Protein AF-A0A6C8D7Y5-F1 (afdb_monomer)

Solvent-accessible surface area (backbone atoms only — not comparable to full-atom values): 4883 Å² total; per-residue (Å²): 131,82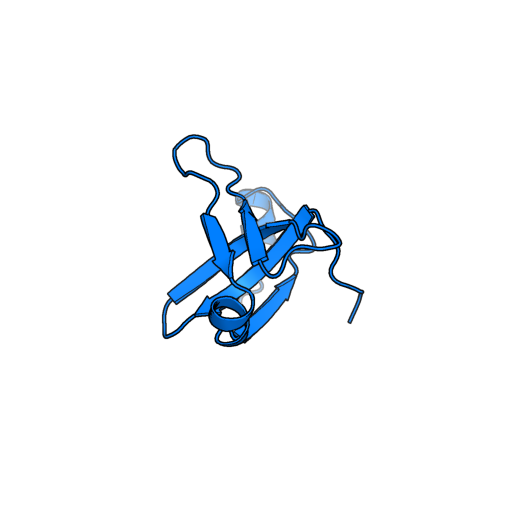,84,89,53,74,69,41,36,37,34,33,34,48,89,90,47,79,45,77,34,27,35,42,68,52,100,87,52,75,36,35,33,42,39,54,101,40,96,91,46,76,67,42,79,41,45,44,80,65,53,69,66,40,49,78,77,48,70,64,87,76,88,79,56,69,72,61,51,61,74,66,61,77,83,85,125

Secondary structure (DSSP, 8-state):
-PPP-TT-EEEEEETTEEEEEEEEE-TT-SEEEEE-SSTTSPPEEEEHHHHTTSEEEEE------HHHHHHH-----

Nearest PDB structures (foldseek):
  3k2z-assembly1_B  TM=8.035E-01  e=2.806E-03  Thermotoga maritima
  6a2s-assembly1_C  TM=7.219E-01  e=6.193E-03  Mycobacterium tuberculosis H37Rv
  1jhf-assembly1_B  TM=6.471E-01  e=4.668E-03  Escherichia coli
  6a2t-assembly1_A  TM=6.734E-01  e=2.406E-02  Mycobacterium tuberculosis H37Rv
  5c79-assembly2_B  TM=5.059E-01  e=6.871E+00  Mus musculus

pLDDT: mean 88.63, std 7.22, range [54.62, 95.19]

Structure (mmCIF, N/CA/C/O backbone):
data_AF-A0A6C8D7Y5-F1
#
_entry.id   AF-A0A6C8D7Y5-F1
#
loop_
_atom_site.group_PDB
_atom_site.id
_atom_site.type_symbol
_atom_site.label_atom_id
_atom_site.label_alt_id
_atom_site.label_comp_id
_atom_site.label_asym_id
_atom_site.label_entity_id
_atom_site.label_seq_id
_atom_site.pdbx_PDB_ins_code
_atom_site.Cartn_x
_atom_site.Cartn_y
_atom_site.Cartn_z
_atom_site.occupancy
_atom_site.B_iso_or_equiv
_atom_site.auth_seq_id
_atom_site.auth_comp_id
_atom_site.auth_asym_id
_atom_site.auth_atom_id
_atom_site.pdbx_PDB_model_num
ATOM 1 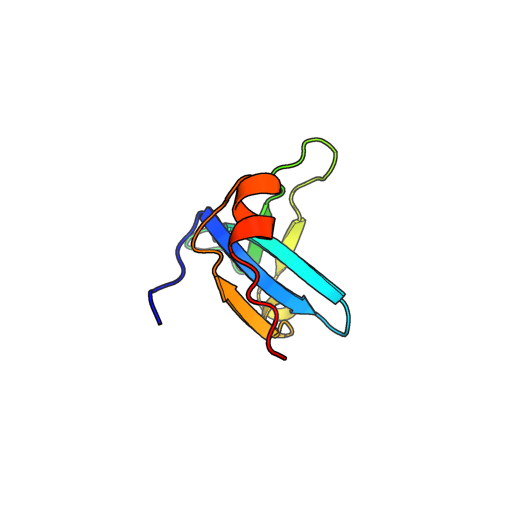N N . LEU A 1 1 ? -2.849 -13.219 -10.109 1.00 54.62 1 LEU A N 1
ATOM 2 C CA . LEU A 1 1 ? -2.462 -11.888 -9.589 1.00 54.62 1 LEU A CA 1
ATOM 3 C C . LEU A 1 1 ? -1.275 -11.404 -10.406 1.00 54.62 1 LEU A C 1
ATOM 5 O O . LEU A 1 1 ? -0.370 -12.201 -10.619 1.00 54.62 1 LEU A O 1
ATOM 9 N N . GLY A 1 2 ? -1.310 -10.176 -10.932 1.00 66.69 2 GLY A N 1
ATOM 10 C CA . GLY A 1 2 ? -0.128 -9.583 -11.570 1.00 66.69 2 GLY A CA 1
ATOM 11 C C . GLY A 1 2 ? 1.023 -9.476 -10.566 1.00 66.69 2 GLY A C 1
ATOM 12 O O . GLY A 1 2 ? 0.778 -9.425 -9.360 1.00 66.69 2 GLY A O 1
ATOM 13 N N . ALA A 1 3 ? 2.267 -9.494 -11.044 1.00 80.88 3 ALA A N 1
ATOM 14 C CA . ALA A 1 3 ? 3.419 -9.318 -10.168 1.00 80.88 3 ALA A CA 1
ATOM 15 C C . ALA A 1 3 ? 3.421 -7.894 -9.591 1.00 80.88 3 ALA A C 1
ATOM 17 O O . ALA A 1 3 ? 3.362 -6.930 -10.352 1.00 80.88 3 ALA A O 1
ATOM 18 N N . ILE A 1 4 ? 3.503 -7.774 -8.263 1.00 86.19 4 ILE A N 1
ATOM 19 C CA . ILE A 1 4 ? 3.742 -6.490 -7.599 1.00 86.19 4 ILE A CA 1
ATOM 20 C C . ILE A 1 4 ? 5.206 -6.110 -7.842 1.00 86.19 4 ILE A C 1
ATOM 22 O O . ILE A 1 4 ? 6.112 -6.904 -7.583 1.00 86.19 4 ILE A O 1
ATOM 26 N N . SER A 1 5 ? 5.427 -4.901 -8.340 1.00 89.81 5 SER A N 1
ATOM 27 C CA . SER A 1 5 ? 6.732 -4.368 -8.717 1.00 89.81 5 SER A CA 1
ATOM 28 C C . SER A 1 5 ? 7.130 -3.172 -7.853 1.00 89.81 5 SER A C 1
ATOM 30 O O . SER A 1 5 ? 6.320 -2.564 -7.152 1.00 89.81 5 SER A O 1
ATOM 32 N N . ASN A 1 6 ? 8.412 -2.804 -7.903 1.00 91.19 6 ASN A N 1
ATOM 33 C CA . ASN A 1 6 ? 8.864 -1.546 -7.311 1.00 91.19 6 ASN A CA 1
ATOM 34 C C . ASN A 1 6 ? 8.073 -0.358 -7.880 1.00 91.19 6 ASN A C 1
ATOM 36 O O . ASN A 1 6 ? 7.793 -0.316 -9.074 1.00 91.19 6 ASN A O 1
ATOM 40 N N . ALA A 1 7 ? 7.793 0.623 -7.019 1.00 90.94 7 ALA A N 1
ATOM 41 C CA . ALA A 1 7 ? 6.961 1.801 -7.268 1.00 90.94 7 ALA A CA 1
ATOM 42 C C . ALA A 1 7 ? 5.442 1.561 -7.347 1.00 90.94 7 ALA A C 1
ATOM 44 O O . ALA A 1 7 ? 4.701 2.551 -7.399 1.00 90.94 7 ALA A O 1
ATOM 45 N N . ASP A 1 8 ? 4.974 0.312 -7.256 1.00 92.94 8 ASP A N 1
ATOM 46 C CA . ASP A 1 8 ? 3.551 0.034 -7.061 1.00 92.94 8 ASP A CA 1
ATOM 47 C C . ASP A 1 8 ? 3.080 0.547 -5.699 1.00 92.94 8 ASP A C 1
ATOM 49 O O . ASP A 1 8 ? 3.835 0.619 -4.723 1.00 92.94 8 ASP A O 1
ATOM 53 N N . ILE A 1 9 ? 1.800 0.905 -5.632 1.00 93.88 9 ILE A N 1
ATOM 54 C CA . ILE A 1 9 ? 1.130 1.268 -4.387 1.00 93.88 9 ILE A CA 1
ATOM 55 C C . ILE A 1 9 ? 0.361 0.046 -3.904 1.00 93.88 9 ILE A C 1
ATOM 57 O O . ILE A 1 9 ? -0.469 -0.494 -4.632 1.00 93.88 9 ILE A O 1
ATOM 61 N N . VAL A 1 10 ? 0.619 -0.373 -2.670 1.00 93.81 10 VAL A N 1
ATOM 62 C CA . VAL A 1 10 ? -0.032 -1.534 -2.058 1.00 93.81 10 VAL A CA 1
ATOM 63 C C . VAL A 1 10 ? -0.886 -1.108 -0.874 1.00 93.81 10 VAL A C 1
ATOM 65 O O . VAL A 1 10 ? -0.538 -0.184 -0.130 1.00 93.81 10 VAL A O 1
ATOM 68 N N . ILE A 1 11 ? -2.010 -1.800 -0.717 1.00 94.56 11 ILE A N 1
ATOM 69 C CA . ILE A 1 11 ? -2.889 -1.713 0.441 1.00 94.56 11 ILE A CA 1
ATOM 70 C C . ILE A 1 11 ? -2.568 -2.907 1.331 1.00 94.56 11 ILE A C 1
ATOM 72 O O . ILE A 1 11 ? -2.617 -4.056 0.884 1.00 94.56 11 ILE A O 1
ATOM 76 N N . PHE A 1 12 ? -2.242 -2.640 2.588 1.00 93.88 12 PHE A N 1
ATOM 77 C CA . PHE A 1 12 ? -1.915 -3.679 3.553 1.00 93.88 12 PHE A CA 1
ATOM 78 C C . PHE A 1 12 ? -2.422 -3.317 4.940 1.00 93.88 12 PHE A C 1
ATOM 80 O O . PHE A 1 12 ? -2.541 -2.139 5.286 1.00 93.88 12 PHE A O 1
ATOM 87 N N . ARG A 1 13 ? -2.714 -4.341 5.734 1.00 95.19 13 ARG A N 1
ATOM 88 C CA . ARG A 1 13 ? -3.069 -4.208 7.142 1.00 95.19 13 ARG A CA 1
ATOM 89 C C . ARG A 1 13 ? -1.875 -4.601 7.999 1.00 95.19 13 ARG A C 1
ATOM 91 O O . ARG A 1 13 ? -1.206 -5.589 7.707 1.00 95.19 13 ARG A O 1
ATOM 98 N N . LYS A 1 14 ? -1.621 -3.844 9.062 1.00 91.62 14 LYS A N 1
ATOM 99 C CA . LYS A 1 14 ? -0.695 -4.238 10.126 1.00 91.62 14 LYS A CA 1
ATOM 100 C C . LYS A 1 14 ? -1.405 -4.047 11.457 1.00 91.62 14 LYS A C 1
ATOM 102 O O . LYS A 1 14 ? -1.792 -2.926 11.778 1.00 91.62 14 LYS A O 1
ATOM 107 N N . ASN A 1 15 ? -1.557 -5.131 12.216 1.00 87.94 15 ASN A N 1
ATOM 108 C CA . ASN A 1 15 ? -2.463 -5.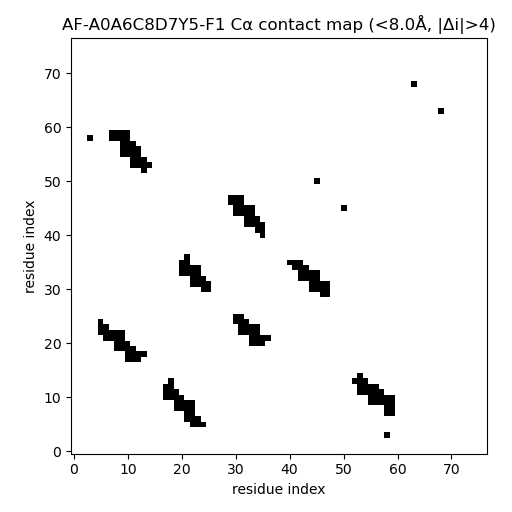188 13.366 1.00 87.94 15 ASN A CA 1
ATOM 109 C C . ASN A 1 15 ? -3.894 -4.828 12.913 1.00 87.94 15 ASN A C 1
ATOM 111 O O . ASN A 1 15 ? -4.442 -5.534 12.072 1.00 87.94 15 ASN A O 1
ATOM 115 N N . ASP A 1 16 ? -4.442 -3.702 13.375 1.00 90.19 16 ASP A N 1
ATOM 116 C CA . ASP A 1 16 ? -5.782 -3.215 13.017 1.00 90.19 16 ASP A CA 1
ATOM 117 C C . ASP A 1 16 ? -5.763 -1.977 12.102 1.00 90.19 16 ASP A C 1
ATOM 119 O O . ASP A 1 16 ? -6.811 -1.510 11.653 1.00 90.19 16 ASP A O 1
ATOM 123 N N . ASP A 1 17 ? -4.574 -1.461 11.778 1.00 93.06 17 ASP A N 1
ATOM 124 C CA . ASP A 1 17 ? -4.420 -0.264 10.957 1.00 93.06 17 ASP A CA 1
ATOM 125 C C . ASP A 1 17 ? -4.294 -0.618 9.470 1.00 93.06 17 ASP A C 1
ATOM 127 O O . ASP A 1 17 ? -3.537 -1.512 9.071 1.00 93.06 17 ASP A O 1
ATOM 131 N N . LEU A 1 18 ? -5.024 0.126 8.634 1.00 94.31 18 LEU A N 1
ATOM 132 C CA . LEU A 1 18 ? -4.988 0.010 7.179 1.00 94.31 18 LEU A CA 1
ATOM 133 C C . LEU A 1 18 ? -4.054 1.062 6.576 1.00 94.31 18 LEU A C 1
ATOM 135 O O . LEU A 1 18 ? -4.222 2.264 6.787 1.00 94.31 18 LEU A O 1
ATOM 139 N N . PHE A 1 19 ? -3.114 0.613 5.751 1.00 92.31 19 PHE A N 1
ATOM 140 C CA . PHE A 1 19 ? -2.128 1.463 5.100 1.00 92.31 19 PHE A CA 1
ATOM 141 C C . PHE A 1 19 ? -2.227 1.374 3.580 1.00 92.31 19 PHE A C 1
ATOM 143 O O . PHE A 1 19 ? -2.552 0.334 3.013 1.00 92.31 19 PHE A O 1
ATOM 150 N N . CYS A 1 20 ? -1.889 2.482 2.920 1.00 93.00 20 CYS A N 1
ATOM 151 C CA . CYS A 1 20 ? -1.744 2.583 1.472 1.00 93.00 20 CYS A CA 1
ATOM 152 C C . CYS A 1 20 ? -0.445 3.341 1.178 1.00 93.00 20 CYS A C 1
ATOM 154 O O . CYS A 1 20 ? -0.342 4.538 1.470 1.00 93.00 20 CYS A O 1
ATOM 156 N N . LYS A 1 21 ? 0.580 2.634 0.691 1.00 94.25 21 LYS A N 1
ATOM 157 C CA . LYS A 1 21 ? 1.923 3.196 0.474 1.00 94.25 21 LYS A CA 1
ATOM 158 C C . LYS A 1 21 ? 2.550 2.661 -0.801 1.00 94.25 21 LYS A C 1
ATOM 160 O O . LYS A 1 21 ? 2.313 1.520 -1.191 1.00 94.25 21 LYS A O 1
ATOM 165 N N . LYS A 1 22 ? 3.381 3.497 -1.424 1.00 94.62 22 LYS A N 1
ATOM 166 C CA . LYS A 1 22 ? 4.264 3.072 -2.506 1.00 94.62 22 LYS A CA 1
ATOM 167 C C . LYS A 1 22 ? 5.384 2.219 -1.919 1.00 94.62 22 LYS A C 1
ATOM 169 O O . LYS A 1 22 ? 5.957 2.602 -0.902 1.00 94.62 22 LYS A O 1
ATOM 174 N N . ILE A 1 23 ? 5.711 1.099 -2.553 1.00 93.31 23 ILE A N 1
ATOM 175 C CA . ILE A 1 23 ? 6.809 0.239 -2.106 1.00 93.31 23 ILE A CA 1
ATOM 176 C C . ILE A 1 23 ? 8.068 0.455 -2.937 1.00 93.31 23 ILE A C 1
ATOM 178 O O . ILE A 1 23 ? 8.023 0.659 -4.153 1.00 93.31 23 ILE A O 1
ATOM 182 N N . LYS A 1 24 ? 9.217 0.370 -2.276 1.00 93.88 24 LYS A N 1
ATOM 183 C CA . LYS A 1 24 ? 10.522 0.319 -2.929 1.00 93.88 24 LYS A CA 1
ATOM 184 C C . LYS A 1 24 ? 11.404 -0.695 -2.208 1.00 93.88 24 LYS A C 1
ATOM 186 O O . LYS A 1 24 ? 11.743 -0.506 -1.044 1.00 93.88 24 LYS A O 1
ATOM 191 N N . LYS A 1 25 ? 11.786 -1.758 -2.909 1.00 90.94 25 LYS A N 1
ATOM 192 C CA . LYS A 1 25 ? 12.743 -2.770 -2.461 1.00 90.94 25 LYS A CA 1
ATOM 193 C C . LYS A 1 25 ? 14.096 -2.536 -3.127 1.00 90.94 25 LYS A C 1
ATOM 195 O O . LYS A 1 25 ? 14.157 -2.329 -4.339 1.00 90.94 25 LYS A O 1
ATOM 200 N N . GLU A 1 26 ? 15.170 -2.608 -2.349 1.00 88.56 26 GLU A N 1
ATOM 201 C CA . GLU A 1 26 ? 16.539 -2.577 -2.873 1.00 88.56 26 GLU A CA 1
ATOM 202 C C . GLU A 1 26 ? 17.038 -4.021 -3.125 1.00 88.56 26 GLU A C 1
ATOM 204 O O . GLU A 1 26 ? 16.779 -4.891 -2.289 1.00 88.56 26 GLU A O 1
ATOM 209 N N . PRO A 1 27 ? 17.748 -4.318 -4.235 1.00 80.62 27 PRO A N 1
ATOM 210 C CA . PRO A 1 27 ? 18.041 -5.694 -4.678 1.00 80.62 27 PRO A CA 1
ATOM 211 C C . PRO A 1 27 ? 18.824 -6.595 -3.707 1.00 80.62 27 PRO A C 1
ATOM 213 O O . PRO A 1 27 ? 18.820 -7.810 -3.879 1.00 80.62 27 PRO A O 1
ATOM 216 N N . PHE A 1 28 ? 19.462 -6.034 -2.679 1.00 85.88 28 PHE A N 1
ATOM 217 C CA . PHE A 1 28 ? 20.282 -6.774 -1.706 1.00 85.88 28 PHE A CA 1
ATOM 218 C C . PHE A 1 28 ? 20.016 -6.351 -0.256 1.00 85.88 28 PHE A C 1
ATOM 220 O O . PHE A 1 28 ? 20.788 -6.673 0.644 1.00 85.88 28 PHE A O 1
ATOM 227 N N . ALA A 1 29 ? 18.944 -5.592 -0.031 1.00 87.38 29 ALA A N 1
ATOM 228 C CA . ALA A 1 29 ? 18.558 -5.138 1.292 1.00 87.38 29 ALA A CA 1
ATOM 229 C C . ALA A 1 29 ? 17.520 -6.071 1.915 1.00 87.38 29 ALA A C 1
ATOM 231 O O . ALA A 1 29 ? 16.558 -6.470 1.256 1.00 87.38 29 ALA A O 1
ATOM 232 N N . ASP A 1 30 ? 17.658 -6.326 3.216 1.00 88.38 30 ASP A N 1
ATOM 233 C CA . ASP A 1 30 ? 16.645 -7.033 4.008 1.00 88.38 30 ASP A CA 1
ATOM 234 C C . ASP A 1 30 ? 15.574 -6.082 4.581 1.00 88.38 30 ASP A C 1
ATOM 236 O O . ASP A 1 30 ? 15.11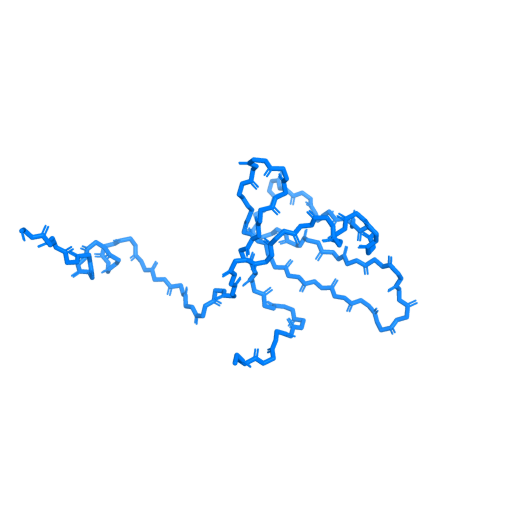4 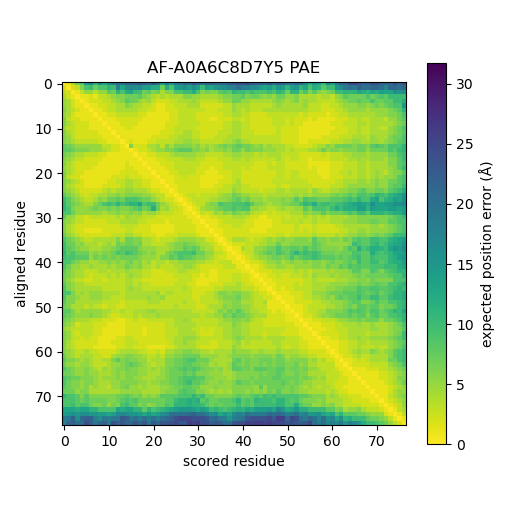-6.201 5.715 1.00 88.38 30 ASP A O 1
ATOM 240 N N . TYR A 1 31 ? 15.216 -5.069 3.796 1.00 91.25 31 TYR A N 1
ATOM 241 C CA . TYR A 1 31 ? 14.203 -4.087 4.147 1.00 91.25 31 TYR A CA 1
ATOM 242 C C . TYR A 1 31 ? 13.530 -3.545 2.888 1.00 91.25 31 TYR A C 1
ATOM 244 O O . TYR A 1 31 ? 14.080 -3.586 1.782 1.00 91.25 31 TYR A O 1
ATOM 252 N N . ILE A 1 32 ? 12.358 -2.960 3.084 1.00 92.00 32 ILE A N 1
ATOM 253 C CA . ILE A 1 32 ? 11.651 -2.182 2.076 1.00 92.00 32 ILE A CA 1
ATOM 254 C C . ILE A 1 32 ? 11.441 -0.752 2.571 1.00 92.00 32 ILE A C 1
ATOM 256 O O . ILE A 1 32 ? 11.416 -0.479 3.772 1.00 92.00 32 ILE A O 1
ATOM 260 N N . PHE A 1 33 ? 11.258 0.173 1.639 1.00 93.81 33 PHE A N 1
ATOM 261 C CA . PHE A 1 33 ? 10.756 1.505 1.938 1.00 93.81 33 PHE A CA 1
ATOM 262 C C . PHE A 1 33 ? 9.267 1.593 1.622 1.00 93.81 33 PHE A C 1
ATOM 264 O O . PHE A 1 33 ? 8.823 1.214 0.536 1.00 93.81 33 PHE A O 1
ATOM 271 N N . LEU A 1 34 ? 8.524 2.154 2.570 1.00 93.62 34 LEU A N 1
ATOM 272 C CA . LEU A 1 34 ? 7.168 2.645 2.395 1.00 93.62 34 LEU A CA 1
ATOM 273 C C . LEU A 1 34 ? 7.246 4.138 2.084 1.00 93.62 34 LEU A C 1
ATOM 275 O O . LEU A 1 34 ? 7.415 4.968 2.980 1.00 93.62 34 LEU A O 1
ATOM 279 N N . VAL A 1 35 ? 7.146 4.458 0.801 1.00 93.31 35 VAL A N 1
ATOM 280 C CA . VAL A 1 35 ? 7.319 5.806 0.265 1.00 93.31 35 VAL A CA 1
ATOM 281 C C . VAL A 1 35 ? 5.998 6.564 0.325 1.00 93.31 35 VAL A C 1
ATOM 283 O O . VAL A 1 35 ? 4.931 6.025 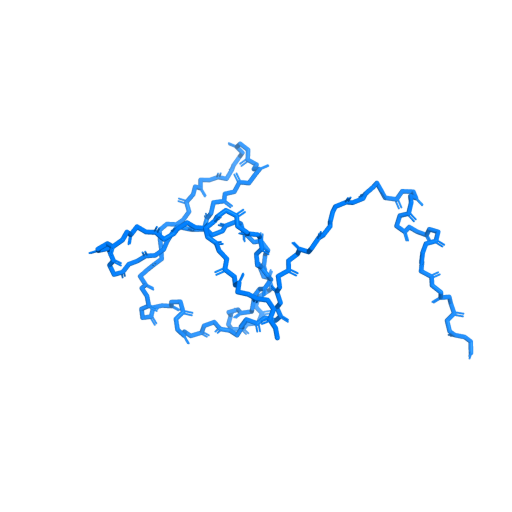-0.007 1.00 93.31 35 VAL A O 1
ATOM 286 N N . SER A 1 36 ? 6.054 7.820 0.766 1.00 86.50 36 SER A N 1
ATOM 287 C CA . SER A 1 36 ? 4.873 8.669 0.900 1.00 86.50 36 SER A CA 1
ATOM 288 C C . SER A 1 36 ? 4.781 9.697 -0.227 1.00 86.50 36 SER A C 1
ATOM 290 O O . SER A 1 36 ? 5.634 10.562 -0.374 1.00 86.50 36 SER A O 1
ATOM 292 N N . GLU A 1 37 ? 3.667 9.703 -0.960 1.00 83.44 37 GLU A N 1
ATOM 293 C CA . GLU A 1 37 ? 3.340 10.750 -1.947 1.00 83.44 37 GLU A CA 1
ATOM 294 C C . GLU A 1 37 ? 2.826 12.045 -1.278 1.00 83.44 37 GLU A C 1
ATOM 296 O O . GLU A 1 37 ? 1.950 12.743 -1.787 1.00 83.44 37 GLU A O 1
ATOM 301 N N . ASN A 1 38 ? 3.328 12.361 -0.085 1.00 83.94 38 ASN A N 1
ATOM 302 C CA . ASN A 1 38 ? 2.948 13.540 0.680 1.00 83.94 38 ASN A CA 1
ATOM 303 C C . ASN A 1 38 ? 4.180 14.115 1.374 1.00 83.94 38 ASN A C 1
ATOM 305 O O . ASN A 1 38 ? 4.724 13.484 2.274 1.00 83.94 38 ASN A O 1
ATOM 309 N N . LYS A 1 39 ? 4.550 15.349 1.009 1.00 83.00 39 LYS A N 1
ATOM 310 C CA . LYS A 1 39 ? 5.735 16.063 1.518 1.00 83.00 39 LYS A CA 1
ATOM 311 C C . LYS A 1 39 ? 5.781 16.221 3.042 1.00 83.00 39 LYS A C 1
ATOM 313 O O . LYS A 1 39 ? 6.834 16.532 3.576 1.00 83.00 39 LYS A O 1
ATOM 318 N N . LYS A 1 40 ? 4.649 16.068 3.735 1.00 88.19 40 LYS A N 1
ATOM 319 C CA . LYS A 1 40 ? 4.574 16.144 5.203 1.00 88.19 40 LYS A CA 1
ATOM 320 C C . LYS A 1 40 ? 4.962 14.839 5.903 1.00 88.19 40 LYS A C 1
ATOM 322 O O . LYS A 1 40 ? 5.020 14.819 7.126 1.00 88.19 40 LYS A O 1
ATOM 327 N N . TYR A 1 41 ? 5.153 13.758 5.154 1.00 87.06 41 TYR A N 1
ATOM 328 C CA . TYR A 1 41 ? 5.436 12.434 5.685 1.00 87.06 41 TYR A CA 1
ATOM 329 C C . TYR A 1 41 ? 6.750 11.936 5.110 1.00 87.06 41 TYR A C 1
ATOM 331 O O . TYR A 1 41 ? 6.937 11.935 3.896 1.00 87.06 41 TYR A O 1
ATOM 339 N N . GLU A 1 42 ? 7.627 11.490 5.995 1.00 89.50 42 GLU A N 1
ATOM 340 C CA . GLU A 1 42 ? 8.880 10.863 5.608 1.00 89.50 42 GLU A CA 1
ATOM 341 C C . GLU A 1 42 ? 8.649 9.435 5.111 1.00 89.50 42 GLU A C 1
ATOM 343 O O . GLU A 1 42 ? 7.677 8.761 5.479 1.00 89.50 42 GLU A O 1
ATOM 348 N N . ASP A 1 43 ? 9.572 8.973 4.276 1.00 92.06 43 ASP A N 1
ATOM 349 C CA . ASP A 1 43 ? 9.615 7.585 3.850 1.00 92.06 43 ASP A CA 1
ATOM 350 C C . ASP A 1 43 ? 10.008 6.704 5.034 1.00 92.06 43 ASP A C 1
ATOM 352 O O . ASP A 1 43 ? 10.985 6.966 5.739 1.00 92.06 43 ASP A O 1
ATOM 356 N N . LYS A 1 44 ? 9.258 5.622 5.247 1.00 91.81 44 LYS A N 1
ATOM 357 C CA . LYS A 1 44 ? 9.527 4.697 6.348 1.00 91.81 44 LYS A CA 1
ATOM 358 C C . LYS A 1 44 ? 10.310 3.497 5.838 1.00 91.81 44 LYS A C 1
ATOM 360 O O . LYS A 1 44 ? 9.81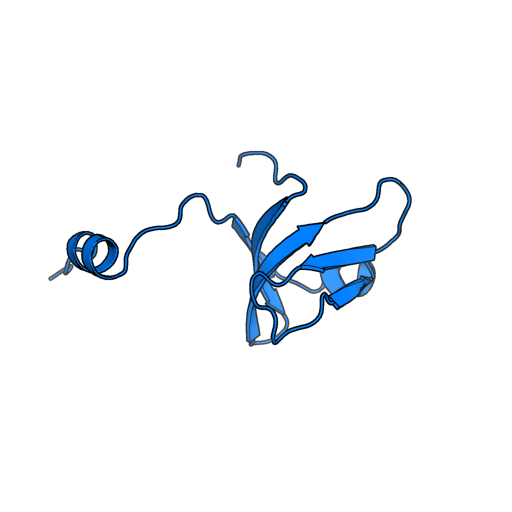3 2.739 5.007 1.00 91.81 44 LYS A O 1
ATOM 365 N N . LYS A 1 45 ? 11.506 3.286 6.383 1.00 93.56 45 LYS A N 1
ATOM 366 C CA . LYS A 1 45 ? 12.236 2.023 6.245 1.00 93.56 45 LYS A CA 1
ATOM 367 C C . LYS A 1 45 ? 11.600 0.970 7.157 1.00 93.56 45 LYS A C 1
ATOM 369 O O . LYS A 1 45 ? 11.405 1.233 8.341 1.00 93.56 45 LYS A O 1
ATOM 374 N N . VAL A 1 46 ? 11.280 -0.196 6.606 1.00 91.50 46 VAL A N 1
ATOM 375 C CA . VAL A 1 46 ? 10.687 -1.328 7.327 1.00 91.50 46 VAL A CA 1
ATOM 376 C C . VAL A 1 46 ? 11.501 -2.576 7.019 1.00 91.50 46 VAL A C 1
ATOM 378 O O . VAL A 1 46 ? 11.664 -2.929 5.852 1.00 91.50 46 VAL A O 1
ATOM 381 N N . ASP A 1 47 ? 12.019 -3.234 8.052 1.00 92.44 47 ASP A N 1
ATOM 382 C CA . ASP A 1 47 ? 12.730 -4.504 7.890 1.00 92.44 47 ASP A CA 1
ATOM 383 C C . ASP A 1 47 ? 11.771 -5.593 7.393 1.00 92.44 47 ASP A C 1
ATOM 385 O O . ASP A 1 47 ? 10.595 -5.612 7.767 1.00 92.44 47 ASP A O 1
ATOM 389 N N . ASN A 1 48 ? 12.263 -6.539 6.588 1.00 86.38 48 ASN A N 1
ATOM 390 C CA . ASN A 1 48 ? 11.401 -7.565 5.989 1.00 86.38 48 ASN A CA 1
ATOM 391 C C . ASN A 1 48 ? 10.635 -8.374 7.045 1.00 86.38 48 ASN A C 1
ATOM 393 O O . ASN A 1 48 ? 9.442 -8.592 6.882 1.00 86.38 48 ASN A O 1
ATOM 397 N N . ARG A 1 49 ? 11.265 -8.706 8.179 1.00 87.31 49 ARG A N 1
ATOM 398 C CA . ARG A 1 49 ? 10.615 -9.407 9.306 1.00 87.31 49 ARG A CA 1
ATOM 399 C C . ARG A 1 49 ? 9.452 -8.630 9.932 1.00 87.31 49 ARG A C 1
ATOM 401 O O . ARG A 1 49 ? 8.509 -9.233 10.434 1.00 87.31 49 ARG A O 1
ATOM 408 N N . GLU A 1 50 ? 9.523 -7.296 9.953 1.00 86.00 50 GLU A N 1
ATOM 409 C CA . GLU A 1 50 ? 8.395 -6.463 10.395 1.00 86.00 50 GLU A CA 1
ATOM 410 C C . GLU A 1 50 ? 7.297 -6.465 9.327 1.00 86.00 50 GLU A C 1
ATOM 412 O O . GLU A 1 50 ? 6.115 -6.524 9.657 1.00 86.00 50 GLU A O 1
ATOM 417 N N . PHE A 1 51 ? 7.681 -6.416 8.051 1.00 87.19 51 PHE A N 1
ATOM 418 C CA . PHE A 1 51 ? 6.733 -6.383 6.943 1.00 87.19 51 PHE A CA 1
ATOM 419 C C . PHE A 1 51 ? 6.036 -7.728 6.690 1.00 87.19 51 PHE A C 1
ATOM 421 O O . PHE A 1 51 ? 4.896 -7.742 6.243 1.00 87.19 51 PHE A O 1
ATOM 428 N N . GLU A 1 52 ? 6.666 -8.851 7.037 1.00 86.56 52 GLU A N 1
ATOM 429 C CA . GLU A 1 52 ? 6.074 -10.198 7.016 1.00 86.56 52 GLU A CA 1
ATOM 430 C C . GLU A 1 52 ? 4.867 -10.338 7.956 1.00 86.56 52 GLU A C 1
ATOM 432 O O . GLU A 1 52 ? 4.042 -11.228 7.770 1.00 86.56 52 GLU A O 1
ATOM 437 N N . GLN A 1 53 ? 4.732 -9.449 8.945 1.00 87.88 53 GLN A N 1
ATOM 438 C CA . GLN A 1 53 ? 3.571 -9.396 9.840 1.00 87.88 53 GLN A CA 1
ATOM 439 C C . GLN A 1 53 ? 2.375 -8.664 9.211 1.00 87.88 53 GLN A C 1
ATOM 441 O O . GLN A 1 53 ? 1.306 -8.600 9.819 1.00 87.88 53 GLN A O 1
ATOM 446 N N . CYS A 1 54 ? 2.547 -8.069 8.029 1.00 91.31 54 CYS A N 1
ATOM 447 C CA . CYS A 1 54 ? 1.486 -7.369 7.323 1.00 91.31 54 CYS A CA 1
ATOM 448 C C . CYS A 1 54 ? 0.652 -8.332 6.469 1.00 91.31 54 CYS A C 1
ATOM 450 O O . CYS A 1 54 ? 1.175 -9.197 5.769 1.00 91.31 54 CYS A O 1
ATOM 452 N N . GLU A 1 55 ? -0.654 -8.100 6.432 1.00 93.44 55 GLU A N 1
ATOM 453 C CA . GLU A 1 55 ? -1.566 -8.743 5.491 1.00 93.44 55 GLU A CA 1
ATOM 454 C C . GLU A 1 55 ? -1.685 -7.870 4.233 1.00 93.44 55 GLU A C 1
ATOM 456 O O . GLU A 1 55 ? -2.202 -6.751 4.291 1.00 93.44 55 GLU A O 1
ATOM 461 N N . ILE A 1 56 ? -1.200 -8.354 3.084 1.00 91.94 56 ILE A N 1
ATOM 462 C CA . ILE A 1 56 ? -1.351 -7.646 1.804 1.00 91.94 56 ILE A CA 1
ATOM 463 C C . ILE A 1 56 ? -2.768 -7.866 1.273 1.00 91.94 56 ILE A C 1
ATOM 465 O O . ILE A 1 56 ? -3.135 -8.980 0.911 1.00 91.94 56 ILE A O 1
ATOM 469 N N . LEU A 1 57 ? -3.545 -6.787 1.180 1.00 93.50 57 LEU A N 1
ATOM 470 C CA . LEU A 1 57 ? -4.936 -6.830 0.721 1.00 93.50 57 LEU A CA 1
ATOM 471 C C . LEU A 1 57 ? -5.049 -6.639 -0.796 1.00 93.50 57 LEU A C 1
ATOM 473 O O . LEU A 1 57 ? -5.977 -7.145 -1.422 1.00 93.50 57 LEU A O 1
ATOM 477 N N . GLY A 1 58 ? -4.108 -5.912 -1.403 1.00 92.75 58 GLY A N 1
ATOM 478 C CA . GLY A 1 58 ? -4.062 -5.734 -2.852 1.00 92.75 58 GLY A CA 1
ATOM 479 C C . GLY A 1 58 ? -3.106 -4.638 -3.312 1.00 92.75 58 GLY A C 1
ATOM 480 O O . GLY A 1 58 ? -2.503 -3.932 -2.506 1.00 92.75 58 GLY A O 1
ATOM 481 N N . ALA A 1 59 ? -2.990 -4.485 -4.630 1.00 93.00 59 ALA A N 1
ATOM 482 C CA . ALA A 1 59 ? -2.270 -3.387 -5.269 1.00 93.00 59 ALA A CA 1
ATOM 483 C C . ALA A 1 59 ? -3.261 -2.389 -5.883 1.00 93.00 59 ALA A C 1
ATOM 485 O O . ALA A 1 59 ? -4.283 -2.774 -6.453 1.00 93.00 59 ALA A O 1
ATOM 486 N N . VAL A 1 60 ? -2.959 -1.098 -5.771 1.00 92.19 60 VAL A N 1
ATOM 487 C CA . VAL A 1 60 ? -3.746 -0.024 -6.377 1.00 92.19 60 VAL A CA 1
ATOM 488 C C . VAL A 1 60 ? -3.450 0.011 -7.871 1.00 92.19 60 VAL A C 1
ATOM 490 O O . VAL A 1 60 ? -2.341 0.334 -8.286 1.00 92.19 60 VAL A O 1
ATOM 493 N N . VAL A 1 61 ? -4.461 -0.292 -8.682 1.00 90.31 61 VAL A N 1
ATOM 494 C CA . VAL A 1 61 ? -4.337 -0.338 -10.150 1.00 90.31 61 VAL A CA 1
ATOM 495 C C . VAL A 1 61 ? -4.701 0.979 -10.838 1.00 90.31 61 VAL A C 1
ATOM 497 O O . VAL A 1 61 ? -4.395 1.166 -12.012 1.00 90.31 61 VAL A O 1
ATOM 500 N N . SER A 1 62 ? -5.376 1.896 -10.139 1.00 87.81 62 SER A N 1
ATOM 501 C CA . SER A 1 62 ? -5.835 3.162 -10.715 1.00 87.81 62 SER A CA 1
ATOM 502 C C . SER A 1 62 ? -6.006 4.250 -9.657 1.00 87.81 62 SER A C 1
ATOM 504 O O . SER A 1 62 ? -6.262 3.970 -8.486 1.00 87.81 62 SER A O 1
ATOM 506 N N . LYS A 1 63 ? -5.900 5.506 -10.100 1.00 85.88 63 LYS A N 1
ATOM 507 C CA . LYS A 1 63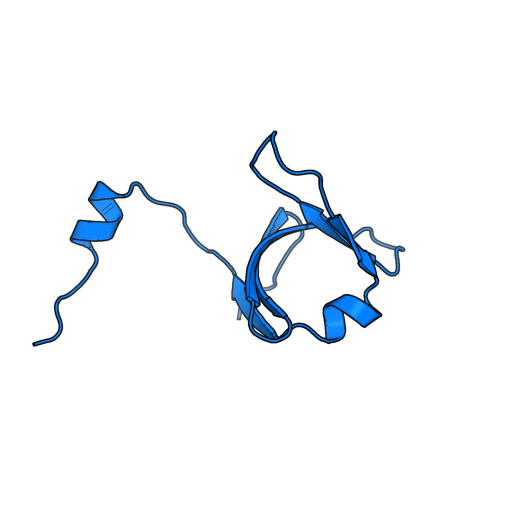 ? -6.288 6.707 -9.354 1.00 85.88 63 LYS A CA 1
ATOM 508 C C . LYS A 1 63 ? -7.339 7.458 -10.165 1.00 85.88 63 LYS A C 1
ATOM 510 O O . LYS A 1 63 ? -7.221 7.556 -11.383 1.00 85.88 63 LYS A O 1
ATOM 515 N N . MET A 1 64 ? -8.338 8.025 -9.501 1.00 91.50 64 MET A N 1
ATOM 516 C CA . MET A 1 64 ? -9.393 8.795 -10.163 1.00 91.50 64 MET A CA 1
ATOM 517 C C . MET A 1 64 ? -9.815 9.995 -9.317 1.00 91.50 64 MET A C 1
ATOM 519 O O . MET A 1 64 ? -9.560 10.035 -8.112 1.00 91.50 64 MET A O 1
ATOM 523 N N . ALA A 1 65 ? -10.442 10.984 -9.954 1.00 92.56 65 ALA A N 1
ATOM 524 C CA . ALA A 1 65 ? -11.017 12.125 -9.253 1.00 92.56 65 ALA A CA 1
ATOM 525 C C . ALA A 1 65 ? -12.201 11.685 -8.377 1.00 92.56 65 ALA A C 1
ATOM 527 O O . ALA A 1 65 ? -12.911 10.737 -8.713 1.00 92.56 65 ALA A O 1
ATOM 528 N N . ILE A 1 66 ? -12.440 12.398 -7.272 1.00 91.31 66 ILE A N 1
ATOM 529 C CA . ILE A 1 66 ? -13.520 12.077 -6.323 1.00 91.31 66 ILE A CA 1
ATOM 530 C C . ILE A 1 66 ? -14.889 12.101 -7.011 1.00 91.31 66 ILE A C 1
ATOM 532 O O . ILE A 1 66 ? -15.723 11.243 -6.743 1.00 91.31 66 ILE A O 1
ATOM 536 N N . GLU A 1 67 ? -15.124 13.066 -7.900 1.00 92.50 67 GLU A N 1
ATOM 537 C CA . GLU A 1 67 ? -16.382 13.176 -8.649 1.00 92.50 67 GLU A CA 1
ATOM 538 C C . GLU A 1 67 ? -16.603 11.958 -9.546 1.00 92.50 67 GLU A C 1
ATOM 540 O O . GLU A 1 67 ? -17.672 11.355 -9.521 1.00 92.50 67 GLU A O 1
ATOM 545 N N . THR A 1 68 ? -15.559 11.537 -10.264 1.00 89.88 68 THR A N 1
ATOM 546 C CA . THR A 1 68 ? -15.573 10.308 -11.057 1.00 89.88 68 THR A CA 1
ATOM 547 C C . THR A 1 68 ? -15.860 9.098 -10.175 1.00 89.88 68 THR A C 1
ATOM 549 O O . THR A 1 68 ? -16.778 8.347 -10.477 1.00 89.88 68 THR A O 1
ATOM 552 N N . PHE A 1 69 ? -15.139 8.942 -9.059 1.00 90.38 69 PHE A N 1
ATOM 553 C CA . PHE A 1 69 ? -15.323 7.829 -8.126 1.00 90.38 69 PHE A CA 1
ATOM 554 C C . PHE A 1 69 ? -16.765 7.716 -7.628 1.00 90.38 69 PHE A C 1
ATOM 556 O O . PHE A 1 69 ? -17.336 6.634 -7.681 1.00 90.38 69 PHE A O 1
ATOM 563 N N . LYS A 1 70 ? -17.376 8.828 -7.202 1.00 90.44 70 LYS A N 1
ATOM 564 C CA . LYS A 1 70 ? -18.767 8.845 -6.721 1.00 90.44 70 LYS A CA 1
ATOM 565 C C . LYS A 1 70 ? -19.754 8.326 -7.765 1.00 90.44 70 LYS A C 1
ATOM 567 O O . LYS A 1 70 ? -20.688 7.626 -7.399 1.00 90.44 70 LYS A O 1
ATOM 572 N N . ASN A 1 71 ? -19.519 8.624 -9.041 1.00 89.19 71 ASN A N 1
ATOM 573 C CA . ASN A 1 71 ? -20.368 8.153 -10.136 1.00 89.19 71 ASN A CA 1
ATOM 574 C C . ASN A 1 71 ? -20.216 6.646 -10.419 1.00 89.19 71 ASN A C 1
ATOM 576 O O . ASN A 1 71 ? -21.083 6.073 -11.067 1.00 89.19 71 ASN A O 1
ATOM 580 N N . PHE A 1 72 ? -19.134 6.010 -9.955 1.00 86.69 72 PHE A N 1
ATOM 581 C CA . PHE A 1 72 ? -18.893 4.567 -10.091 1.00 86.69 72 PHE A CA 1
ATOM 582 C C . PHE A 1 72 ? -19.439 3.737 -8.922 1.00 86.69 72 PHE A C 1
ATOM 584 O O . PHE A 1 72 ? -19.416 2.510 -8.995 1.00 86.69 72 PHE A O 1
ATOM 591 N N . ILE A 1 73 ? -19.897 4.365 -7.834 1.00 87.38 73 ILE A N 1
ATOM 592 C CA . ILE A 1 73 ? -20.468 3.633 -6.702 1.00 87.38 73 ILE A CA 1
ATOM 593 C C . ILE A 1 73 ? -21.895 3.231 -7.067 1.00 87.38 73 ILE A C 1
ATOM 595 O O . ILE A 1 73 ? -22.806 4.058 -7.064 1.00 87.38 73 ILE A O 1
ATOM 599 N N . GLU A 1 74 ? -22.093 1.950 -7.356 1.00 85.50 74 GLU A N 1
ATOM 600 C CA . GLU A 1 74 ? -23.431 1.387 -7.490 1.00 85.50 74 GLU A CA 1
ATOM 601 C C . GLU A 1 74 ? -24.094 1.307 -6.111 1.00 85.50 74 GLU A C 1
ATOM 603 O O . GLU A 1 74 ? -23.546 0.737 -5.164 1.00 85.50 74 GLU A O 1
ATOM 608 N N . VAL A 1 75 ? -25.290 1.884 -5.985 1.00 81.25 75 VAL A N 1
ATOM 609 C CA . VAL A 1 75 ? -26.134 1.671 -4.807 1.00 81.25 75 VAL A CA 1
ATOM 610 C C . VAL A 1 75 ? -26.829 0.331 -5.005 1.00 81.25 75 VAL A C 1
ATOM 612 O O . VAL A 1 75 ? -27.815 0.241 -5.734 1.00 81.25 75 VAL A O 1
ATOM 615 N N . VAL A 1 76 ? -26.286 -0.717 -4.388 1.00 75.75 76 VAL A N 1
ATOM 616 C CA . VAL A 1 76 ? -26.966 -2.012 -4.317 1.00 75.75 76 VAL A CA 1
ATOM 617 C C . VAL A 1 76 ? -28.150 -1.848 -3.362 1.00 75.75 76 VAL A C 1
ATOM 619 O O . VAL A 1 76 ? -27.951 -1.617 -2.168 1.00 75.75 76 VAL A O 1
ATOM 622 N N . GLY A 1 77 ? -29.361 -1.865 -3.924 1.00 54.81 77 GLY A N 1
ATOM 623 C CA . GLY A 1 77 ? -30.634 -1.862 -3.195 1.00 54.81 77 GLY A CA 1
ATOM 624 C C . GLY A 1 77 ? -31.115 -3.262 -2.849 1.00 54.81 77 GLY A C 1
ATOM 625 O O . GLY A 1 77 ? -30.717 -4.214 -3.558 1.00 54.81 77 GLY A O 1
#

Organism: Campylobacter coli (NCBI:txid195)

Foldseek 3Di:
DDDDDQQWWFWKDAPHDIDTFGWHDDPPAQWIWGHDPDPVDDIDIGGVVSVVNIGTPGIDPDDDDPVVVVVPDDDDD

Radius of gyration: 14.87 Å; Cα contacts (8 Å, |Δi|>4): 100; chains: 1; bounding box: 51×28×25 Å

Mean predicted aligned error: 5.26 Å

Sequence (77 aa):
LGAISNADIVIFRKNDDLFCKKI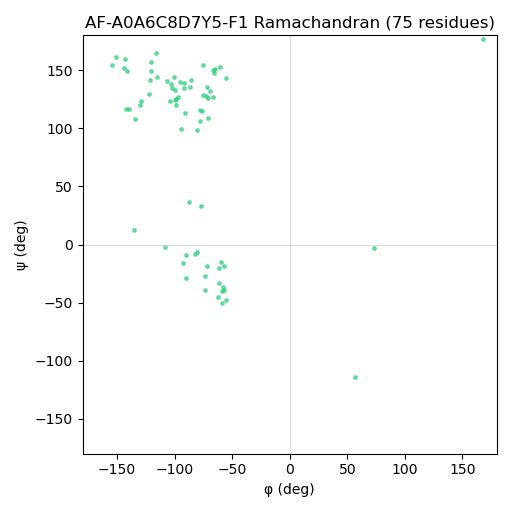KKEPFADYIFLVSENKKYEDKKVDNREFEQCEILGAVVSKMAIETFKNFIEVVG

InterPro domains:
  IPR015927 Peptidase S24/S26A/S26B/S26C [PF00717] (4-61)
  IPR036286 LexA/Signal peptidase-like superfamily [SSF51306] (4-62)
  IPR039418 LexA-like [cd06529] (4-58)